Protein AF-A0A438AKY9-F1 (afdb_monomer_lite)

pLDDT: mean 85.7, std 13.16, range [41.16, 97.62]

Structure (mmCIF, N/CA/C/O backbone):
data_AF-A0A438AKY9-F1
#
_entry.id   AF-A0A438AKY9-F1
#
loop_
_atom_site.group_PDB
_atom_site.id
_atom_site.type_symbol
_atom_site.label_atom_id
_atom_site.label_alt_id
_atom_site.label_comp_id
_atom_site.label_asym_id
_atom_site.label_entity_id
_atom_site.label_seq_id
_atom_site.pdbx_PDB_ins_code
_atom_site.Cartn_x
_atom_site.Cartn_y
_atom_site.Cartn_z
_atom_site.occupancy
_atom_site.B_iso_or_equiv
_atom_site.auth_seq_id
_atom_site.auth_comp_id
_atom_site.auth_asym_id
_atom_site.auth_atom_id
_atom_site.pdbx_PDB_model_num
ATOM 1 N N . MET A 1 1 ? -6.929 -17.234 4.369 1.00 75.62 1 MET A N 1
ATOM 2 C CA . MET A 1 1 ? -5.542 -17.375 3.858 1.00 75.62 1 MET A CA 1
ATOM 3 C C . MET A 1 1 ? -5.464 -17.502 2.336 1.00 75.62 1 MET A C 1
ATOM 5 O O . MET A 1 1 ? -4.757 -16.703 1.741 1.00 75.62 1 MET A O 1
ATOM 9 N N . LYS A 1 2 ? -6.222 -18.402 1.685 1.00 88.62 2 LYS A N 1
ATOM 10 C CA . LYS A 1 2 ? -6.228 -18.543 0.208 1.00 88.62 2 LYS A CA 1
ATOM 11 C C . LYS A 1 2 ? -6.461 -17.218 -0.537 1.00 88.62 2 LYS A C 1
ATOM 13 O O . LYS A 1 2 ? -5.699 -16.878 -1.425 1.00 88.62 2 LYS A O 1
ATOM 18 N N . GLN A 1 3 ? -7.440 -16.426 -0.096 1.00 88.38 3 GLN A N 1
ATOM 19 C CA . GLN A 1 3 ? -7.746 -15.121 -0.694 1.00 88.38 3 GLN A CA 1
ATOM 20 C C . GLN A 1 3 ? -6.572 -14.130 -0.639 1.00 88.38 3 GLN A C 1
ATOM 22 O O . GLN A 1 3 ? -6.331 -13.433 -1.615 1.00 88.38 3 GLN A O 1
ATOM 27 N N . ALA A 1 4 ? -5.826 -14.085 0.472 1.00 87.88 4 ALA A N 1
ATOM 28 C CA . ALA A 1 4 ? -4.661 -13.211 0.597 1.00 87.88 4 ALA A CA 1
ATOM 29 C C . ALA A 1 4 ? -3.546 -13.640 -0.366 1.00 87.88 4 ALA A C 1
ATOM 31 O O . ALA A 1 4 ? -2.979 -12.796 -1.043 1.00 87.88 4 ALA A O 1
ATOM 32 N N . LEU A 1 5 ? -3.299 -14.950 -0.498 1.00 92.81 5 LEU A N 1
ATOM 33 C CA . LEU A 1 5 ? -2.327 -15.484 -1.458 1.00 92.81 5 LEU A CA 1
ATOM 34 C C . LEU A 1 5 ? -2.726 -15.183 -2.908 1.00 92.81 5 LEU A C 1
ATOM 36 O O . LEU A 1 5 ? -1.891 -14.727 -3.685 1.00 92.81 5 LEU A O 1
ATOM 40 N N . CYS A 1 6 ? -4.000 -15.381 -3.264 1.00 94.88 6 CYS A N 1
ATOM 41 C CA . CYS A 1 6 ? -4.514 -15.047 -4.594 1.00 94.88 6 CYS A CA 1
ATOM 42 C C . CYS A 1 6 ? -4.389 -13.548 -4.890 1.00 94.88 6 CYS A C 1
ATOM 44 O O . CYS A 1 6 ? -4.000 -13.175 -5.994 1.00 94.88 6 CYS A O 1
ATOM 46 N N . LEU A 1 7 ? -4.685 -12.693 -3.907 1.00 94.00 7 LEU A N 1
ATOM 47 C CA . LEU A 1 7 ? -4.557 -11.249 -4.057 1.00 94.00 7 LEU A CA 1
ATOM 48 C C . LEU A 1 7 ? -3.091 -10.836 -4.234 1.00 94.00 7 LEU A C 1
ATOM 50 O O . LEU A 1 7 ? -2.794 -10.101 -5.172 1.00 94.00 7 LEU A O 1
ATOM 54 N N . THR A 1 8 ? -2.174 -11.371 -3.421 1.00 94.31 8 THR A N 1
ATOM 55 C CA . THR A 1 8 ? -0.731 -11.132 -3.578 1.00 94.31 8 THR A CA 1
ATOM 56 C C . THR A 1 8 ? -0.245 -11.553 -4.958 1.00 94.31 8 THR A C 1
ATOM 58 O O . THR A 1 8 ? 0.459 -10.787 -5.611 1.00 94.31 8 THR A O 1
ATOM 61 N N . ALA A 1 9 ? -0.640 -12.740 -5.427 1.00 95.31 9 ALA A N 1
ATOM 62 C CA . ALA A 1 9 ? -0.276 -13.220 -6.756 1.00 95.31 9 ALA A CA 1
ATOM 63 C C . ALA A 1 9 ? -0.816 -12.293 -7.858 1.00 95.31 9 ALA A C 1
ATOM 65 O O . ALA A 1 9 ? -0.066 -11.910 -8.753 1.00 95.31 9 ALA A O 1
ATOM 66 N N . GLY A 1 10 ? -2.079 -11.867 -7.762 1.00 96.44 10 GLY A N 1
ATOM 67 C CA . GLY A 1 10 ? -2.686 -10.937 -8.717 1.00 96.44 10 GLY A CA 1
ATOM 68 C C . GLY A 1 10 ? -1.979 -9.579 -8.761 1.00 96.44 10 GLY A C 1
ATOM 69 O O . GLY A 1 10 ? -1.657 -9.086 -9.842 1.00 96.44 10 GLY A O 1
ATOM 70 N N . VAL A 1 11 ? -1.668 -8.997 -7.599 1.00 95.50 11 VAL A N 1
ATOM 71 C CA . VAL A 1 11 ? -0.922 -7.731 -7.513 1.00 95.50 11 VAL A CA 1
ATOM 72 C C . VAL A 1 11 ? 0.507 -7.897 -8.044 1.00 95.50 11 VAL A C 1
ATOM 74 O O . VAL A 1 11 ? 0.992 -7.027 -8.766 1.00 95.50 11 VAL A O 1
ATOM 77 N N . ALA A 1 12 ? 1.178 -9.011 -7.744 1.00 95.25 12 ALA A N 1
ATOM 78 C CA . ALA A 1 12 ? 2.518 -9.293 -8.256 1.00 95.25 12 ALA A CA 1
ATOM 79 C C . ALA A 1 12 ? 2.534 -9.413 -9.788 1.00 95.25 12 ALA A C 1
ATOM 81 O O . ALA A 1 12 ? 3.413 -8.840 -10.432 1.00 95.25 12 ALA A O 1
ATOM 82 N N . VAL A 1 13 ? 1.540 -10.087 -10.378 1.00 96.62 13 VAL A N 1
ATOM 83 C CA . VAL A 1 13 ? 1.367 -10.163 -11.838 1.00 96.62 13 VAL A CA 1
ATOM 84 C C . VAL A 1 13 ? 1.125 -8.774 -12.424 1.00 96.62 13 VAL A C 1
ATOM 86 O O . VAL A 1 13 ? 1.788 -8.406 -13.390 1.00 96.62 13 VAL A O 1
ATOM 89 N N . LEU A 1 14 ? 0.248 -7.968 -11.821 1.00 94.75 14 LEU A N 1
ATOM 90 C CA . LEU A 1 14 ? -0.016 -6.603 -12.282 1.00 94.75 14 LEU A CA 1
ATOM 91 C C . LEU A 1 14 ? 1.258 -5.740 -12.277 1.00 94.75 14 LEU A C 1
ATOM 93 O O . LEU A 1 14 ? 1.544 -5.034 -13.248 1.00 94.75 14 LEU A O 1
ATOM 97 N N . LEU A 1 15 ? 2.053 -5.823 -11.208 1.00 92.38 15 LEU A N 1
ATOM 98 C CA . LEU A 1 15 ? 3.326 -5.110 -11.091 1.00 92.38 15 LEU A CA 1
ATOM 99 C C . LEU A 1 15 ? 4.376 -5.629 -12.080 1.00 92.38 15 LEU A C 1
ATOM 101 O O . LEU A 1 15 ? 5.135 -4.833 -12.631 1.00 92.38 15 LEU A O 1
ATOM 105 N N . TRP A 1 16 ? 4.405 -6.937 -12.342 1.00 94.00 16 TRP A N 1
ATOM 106 C CA . TRP A 1 16 ? 5.275 -7.526 -13.358 1.00 94.00 16 TRP A CA 1
ATOM 107 C C . TRP A 1 16 ? 4.911 -7.031 -14.761 1.00 94.00 16 TRP A C 1
ATOM 109 O O . TRP A 1 16 ? 5.788 -6.556 -15.481 1.00 94.00 16 TRP A O 1
ATOM 119 N N . VAL A 1 17 ? 3.623 -7.047 -15.121 1.00 94.69 17 VAL A N 1
ATOM 120 C CA . VAL A 1 17 ? 3.135 -6.526 -16.410 1.00 94.69 17 VAL A CA 1
ATOM 121 C C . VAL A 1 17 ? 3.481 -5.044 -16.547 1.00 94.69 17 VAL A C 1
ATOM 123 O O . VAL A 1 17 ? 4.009 -4.624 -17.573 1.00 94.69 17 VAL A O 1
ATOM 126 N N . SER A 1 18 ? 3.277 -4.263 -15.483 1.00 89.31 18 SER A N 1
ATOM 127 C CA . SER A 1 18 ? 3.643 -2.842 -15.445 1.00 89.31 18 SER A CA 1
ATOM 128 C C . SER A 1 18 ? 5.146 -2.635 -15.652 1.00 89.31 18 SER A C 1
ATOM 130 O O . SER A 1 18 ? 5.547 -1.754 -16.407 1.00 89.31 18 SER A O 1
ATOM 132 N N . ARG A 1 19 ? 5.990 -3.465 -15.025 1.00 88.62 19 ARG A N 1
ATOM 133 C CA . ARG A 1 19 ? 7.453 -3.421 -15.178 1.00 88.62 19 ARG A CA 1
ATOM 134 C C . ARG A 1 19 ? 7.890 -3.699 -16.613 1.00 88.62 19 ARG A C 1
ATOM 136 O O . ARG A 1 19 ? 8.815 -3.041 -17.082 1.00 88.62 19 ARG A O 1
ATOM 143 N N . VAL A 1 20 ? 7.261 -4.663 -17.282 1.00 91.12 20 VAL A N 1
ATOM 144 C CA . VAL A 1 20 ? 7.562 -5.001 -18.681 1.00 91.12 20 VAL A CA 1
ATOM 145 C C . VAL A 1 20 ? 7.058 -3.910 -19.629 1.00 91.12 20 VAL A C 1
ATOM 147 O O . VAL A 1 20 ? 7.788 -3.527 -20.536 1.00 91.12 20 VAL A O 1
ATOM 150 N N . GLY A 1 21 ? 5.854 -3.374 -19.404 1.00 88.44 21 GLY A N 1
ATOM 151 C CA . GLY A 1 21 ? 5.233 -2.391 -20.298 1.00 88.44 21 GLY A CA 1
ATOM 152 C C . GLY A 1 21 ? 5.757 -0.957 -20.157 1.00 88.44 21 GLY A C 1
ATOM 153 O O . GLY A 1 21 ? 5.876 -0.255 -21.154 1.00 88.44 21 GLY A O 1
ATOM 154 N N . LEU A 1 22 ? 6.073 -0.512 -18.937 1.00 85.31 22 LEU A N 1
ATOM 155 C CA . LEU A 1 22 ? 6.487 0.873 -18.645 1.00 85.31 22 LEU A CA 1
ATOM 156 C C . LEU A 1 22 ? 7.990 1.007 -18.363 1.00 85.31 22 LEU A C 1
ATOM 158 O O . LEU A 1 22 ? 8.517 2.113 -18.253 1.00 85.31 22 LEU A O 1
ATOM 162 N N . GLY A 1 23 ? 8.682 -0.117 -18.186 1.00 85.94 23 GLY A N 1
ATOM 163 C CA . GLY A 1 23 ? 10.028 -0.156 -17.638 1.00 85.94 23 GLY A CA 1
ATOM 164 C C . GLY A 1 23 ? 10.047 -0.091 -16.101 1.00 85.94 23 GLY A C 1
ATOM 165 O O . GLY A 1 23 ? 9.108 0.382 -15.451 1.00 85.94 23 GLY A O 1
ATOM 166 N N . PRO A 1 24 ? 11.136 -0.565 -15.472 1.00 84.75 24 PRO A N 1
ATOM 167 C CA . PRO A 1 24 ? 11.197 -0.759 -14.026 1.00 84.75 24 PRO A CA 1
ATOM 168 C C . PRO A 1 24 ? 11.120 0.546 -13.220 1.00 84.75 24 PRO A C 1
ATOM 170 O O . PRO A 1 24 ? 10.478 0.575 -12.173 1.00 84.75 24 PRO A O 1
ATOM 173 N N . GLY A 1 25 ? 11.720 1.635 -13.707 1.00 84.31 25 GLY A N 1
ATOM 174 C CA . GLY A 1 25 ? 11.673 2.932 -13.024 1.00 84.31 25 GLY A CA 1
ATOM 175 C C . GLY A 1 25 ? 10.261 3.517 -12.966 1.00 84.31 25 GLY A C 1
ATOM 176 O O . GLY A 1 25 ? 9.786 3.892 -11.894 1.00 84.31 25 GLY A O 1
ATOM 177 N N . ALA A 1 26 ? 9.567 3.552 -14.107 1.00 83.75 26 ALA A N 1
ATOM 178 C CA . ALA A 1 26 ? 8.208 4.081 -14.190 1.00 83.75 26 ALA A CA 1
ATOM 179 C C . ALA A 1 26 ? 7.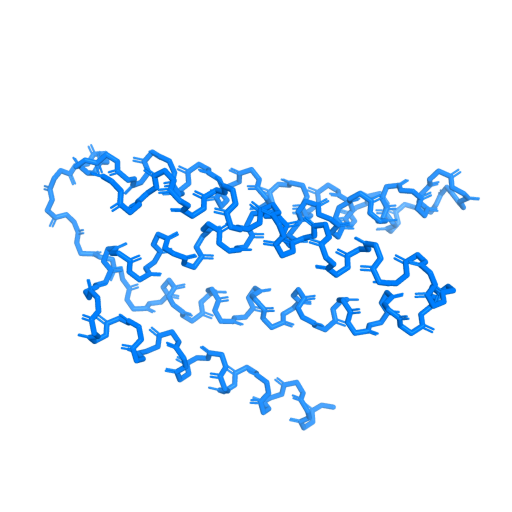207 3.203 -13.425 1.00 83.75 26 ALA A C 1
ATOM 181 O O . ALA A 1 26 ? 6.383 3.724 -12.675 1.00 83.75 26 ALA A O 1
ATOM 182 N N . ALA A 1 27 ? 7.322 1.876 -13.537 1.00 87.94 27 ALA A N 1
ATOM 183 C CA . ALA A 1 27 ? 6.453 0.947 -12.821 1.00 87.94 27 ALA A CA 1
ATOM 184 C C . ALA A 1 27 ? 6.611 1.045 -11.294 1.00 87.94 27 ALA A C 1
ATOM 186 O O . ALA A 1 27 ? 5.612 1.091 -10.575 1.00 87.94 27 ALA A O 1
ATOM 187 N N . ALA A 1 28 ? 7.847 1.125 -10.786 1.00 88.38 28 ALA A N 1
ATOM 188 C CA . ALA A 1 28 ? 8.086 1.304 -9.354 1.00 88.38 28 ALA A CA 1
ATOM 189 C C . ALA A 1 28 ? 7.533 2.647 -8.861 1.00 88.38 28 ALA A C 1
ATOM 191 O O . ALA A 1 28 ? 6.851 2.693 -7.839 1.00 88.38 28 ALA A O 1
ATOM 192 N N . ARG A 1 29 ? 7.748 3.725 -9.626 1.00 86.44 29 ARG A N 1
ATOM 193 C CA . ARG A 1 29 ? 7.204 5.054 -9.319 1.00 86.44 29 ARG A CA 1
ATOM 194 C C . ARG A 1 29 ? 5.680 5.040 -9.240 1.00 86.44 29 ARG A C 1
ATOM 196 O O . ARG A 1 29 ? 5.131 5.530 -8.262 1.00 86.44 29 ARG A O 1
ATOM 203 N N . ALA A 1 30 ? 5.006 4.435 -10.217 1.00 86.50 30 ALA A N 1
ATOM 204 C CA . ALA A 1 30 ? 3.554 4.285 -10.200 1.00 86.50 30 ALA A CA 1
ATOM 205 C C . ALA A 1 30 ? 3.078 3.497 -8.967 1.00 86.50 30 ALA A C 1
ATOM 207 O O . ALA A 1 30 ? 2.122 3.906 -8.308 1.00 86.50 30 ALA A O 1
ATOM 208 N N . GLY A 1 31 ? 3.784 2.417 -8.613 1.00 90.94 31 GLY A N 1
ATOM 209 C CA . GLY A 1 31 ? 3.509 1.631 -7.410 1.00 90.94 31 GLY A CA 1
ATOM 210 C C . GLY A 1 31 ? 3.627 2.450 -6.121 1.00 90.94 31 GLY A C 1
ATOM 211 O O . GLY A 1 31 ? 2.695 2.456 -5.318 1.00 90.94 31 GLY A O 1
ATOM 212 N N . TYR A 1 32 ? 4.726 3.189 -5.941 1.00 91.38 32 TYR A N 1
ATOM 213 C CA . TYR A 1 32 ? 4.910 4.079 -4.789 1.00 91.38 32 TYR A CA 1
ATOM 214 C C . TYR A 1 32 ? 3.838 5.169 -4.728 1.00 91.38 32 TYR A C 1
ATOM 216 O O . TYR A 1 32 ? 3.250 5.397 -3.672 1.00 91.38 32 TYR A O 1
ATOM 224 N N . THR A 1 33 ? 3.529 5.788 -5.866 1.00 89.62 33 THR A N 1
ATOM 225 C CA . THR A 1 33 ? 2.499 6.822 -5.962 1.00 89.62 33 THR A CA 1
ATOM 226 C C . THR A 1 33 ? 1.119 6.308 -5.572 1.00 89.62 33 THR A C 1
ATOM 228 O O . THR A 1 33 ? 0.408 6.988 -4.837 1.00 89.62 33 THR A O 1
ATOM 231 N N . ALA A 1 34 ? 0.738 5.116 -6.037 1.00 91.06 34 ALA A N 1
ATOM 232 C CA . ALA A 1 34 ? -0.526 4.491 -5.656 1.00 91.06 34 ALA A CA 1
ATOM 233 C C . ALA A 1 34 ? -0.555 4.126 -4.166 1.00 91.06 34 ALA A C 1
ATOM 235 O O . ALA A 1 34 ? -1.584 4.255 -3.504 1.00 91.06 34 ALA A O 1
ATOM 236 N N . MET A 1 35 ? 0.586 3.708 -3.619 1.00 93.75 35 MET A N 1
ATOM 237 C CA . MET A 1 35 ? 0.701 3.306 -2.224 1.00 93.75 35 MET A CA 1
ATOM 238 C C . MET A 1 35 ? 0.545 4.478 -1.245 1.00 93.75 35 MET A C 1
ATOM 240 O O . MET A 1 35 ? -0.060 4.307 -0.187 1.00 93.75 35 MET A O 1
ATOM 244 N N . THR A 1 36 ? 1.057 5.666 -1.583 1.00 93.50 36 THR A N 1
ATOM 245 C CA . THR A 1 36 ? 1.024 6.852 -0.710 1.00 93.50 36 THR A CA 1
ATOM 246 C C . THR A 1 36 ? -0.371 7.180 -0.152 1.00 93.50 36 THR A C 1
ATOM 248 O O . THR A 1 36 ? -0.519 7.199 1.072 1.00 93.50 36 THR A O 1
ATOM 251 N N . PRO A 1 37 ? -1.408 7.430 -0.973 1.00 93.62 37 PRO A N 1
ATOM 252 C CA . PRO A 1 37 ? -2.739 7.764 -0.469 1.00 93.62 37 PRO A CA 1
ATOM 253 C C . PRO A 1 37 ? -3.427 6.583 0.222 1.00 93.62 37 PRO A C 1
ATOM 255 O O . PRO A 1 37 ? -4.172 6.801 1.176 1.00 93.62 37 PRO A O 1
ATOM 258 N N . LEU A 1 38 ? -3.163 5.340 -0.202 1.00 94.75 38 LEU A N 1
ATOM 259 C CA . LEU A 1 38 ? -3.687 4.147 0.472 1.00 94.75 38 LEU A CA 1
ATOM 260 C C . LEU A 1 38 ? -3.152 4.058 1.905 1.00 94.75 38 LEU A C 1
ATOM 262 O O . LEU A 1 38 ? -3.928 3.939 2.853 1.00 94.75 38 LEU A O 1
ATOM 266 N N . ALA A 1 39 ? -1.835 4.173 2.068 1.00 96.75 39 ALA A N 1
ATOM 267 C CA . ALA A 1 39 ? -1.180 4.154 3.367 1.00 96.75 39 ALA A CA 1
ATOM 268 C C . ALA A 1 39 ? -1.625 5.338 4.244 1.00 96.75 39 ALA A C 1
ATOM 270 O O . ALA A 1 39 ? -1.946 5.141 5.414 1.00 96.75 39 ALA A O 1
ATOM 271 N N . ALA A 1 40 ? -1.731 6.545 3.678 1.00 95.81 40 ALA A N 1
ATOM 272 C CA . ALA A 1 40 ? -2.190 7.728 4.407 1.00 95.81 40 ALA A CA 1
ATOM 273 C C . ALA A 1 40 ? -3.632 7.577 4.923 1.00 95.81 40 ALA A C 1
ATOM 275 O O . ALA A 1 40 ? -3.923 7.925 6.067 1.00 95.81 40 ALA A O 1
ATOM 276 N N . ALA A 1 41 ? -4.532 7.014 4.117 1.00 94.50 41 ALA A N 1
ATOM 277 C CA . ALA A 1 41 ? -5.914 6.784 4.523 1.00 94.50 41 ALA A CA 1
ATOM 278 C C . ALA A 1 41 ? -6.044 5.702 5.605 1.00 94.50 41 ALA A C 1
ATOM 280 O O . ALA A 1 41 ? -6.841 5.849 6.536 1.00 94.50 41 ALA A O 1
ATOM 281 N N . ILE A 1 42 ? -5.236 4.639 5.530 1.00 95.56 42 ILE A N 1
ATOM 282 C CA . ILE A 1 42 ? -5.176 3.624 6.589 1.00 95.56 42 ILE A CA 1
ATOM 283 C C . ILE A 1 42 ? -4.638 4.249 7.883 1.00 95.56 42 ILE A C 1
ATOM 285 O O . ILE A 1 42 ? -5.243 4.068 8.940 1.00 95.56 42 ILE A O 1
ATOM 289 N N . ALA A 1 43 ? -3.568 5.045 7.798 1.00 97.19 43 ALA A N 1
ATOM 290 C CA . ALA A 1 43 ? -3.011 5.766 8.939 1.00 97.19 43 ALA A CA 1
ATOM 291 C C . ALA A 1 43 ? -4.053 6.677 9.603 1.00 97.19 43 ALA A C 1
ATOM 293 O O . ALA A 1 43 ? -4.239 6.614 10.816 1.00 97.19 43 ALA A O 1
ATOM 294 N N . ALA A 1 44 ? -4.786 7.463 8.808 1.00 94.81 44 ALA A N 1
ATOM 295 C CA . ALA A 1 44 ? -5.853 8.332 9.297 1.00 94.81 44 ALA A CA 1
ATOM 296 C C . ALA A 1 44 ? -6.986 7.540 9.968 1.00 94.81 44 ALA A C 1
ATOM 298 O O . ALA A 1 44 ? -7.486 7.946 11.016 1.00 94.81 44 ALA A O 1
ATOM 299 N N . THR A 1 45 ? -7.356 6.385 9.407 1.00 93.31 45 THR A N 1
ATOM 300 C CA . THR A 1 45 ? -8.392 5.518 9.985 1.00 93.31 45 THR A CA 1
ATOM 301 C C . THR A 1 45 ? -7.963 4.975 11.348 1.00 93.31 45 THR A C 1
ATOM 303 O O . THR A 1 45 ? -8.732 5.034 12.305 1.00 93.31 45 THR A O 1
ATOM 306 N N . PHE A 1 46 ? -6.726 4.490 11.475 1.00 95.31 46 PHE A N 1
ATOM 307 C CA . PHE A 1 46 ? -6.208 4.017 12.760 1.00 95.31 46 PHE A CA 1
ATOM 308 C C . PHE A 1 46 ? -5.990 5.145 13.768 1.00 95.31 46 PHE A C 1
ATOM 310 O O . PHE A 1 46 ? -6.237 4.944 14.954 1.00 95.31 46 PHE A O 1
ATOM 317 N N . LEU A 1 47 ? -5.593 6.335 13.315 1.00 95.12 47 LEU A N 1
ATOM 318 C CA . LEU A 1 47 ? -5.468 7.503 14.183 1.00 95.12 47 LEU A CA 1
ATOM 319 C C . LEU A 1 47 ? -6.832 7.935 14.732 1.00 95.12 47 LEU A C 1
ATOM 321 O O . LEU A 1 47 ? -6.952 8.238 15.918 1.00 95.12 47 LEU A O 1
ATOM 325 N N . TRP A 1 48 ? -7.875 7.897 13.898 1.00 93.38 48 TRP A N 1
ATOM 326 C CA . TRP A 1 48 ? -9.249 8.093 14.349 1.00 93.38 48 TRP A CA 1
ATOM 327 C C . TRP A 1 48 ? -9.661 7.024 15.370 1.00 93.38 48 TRP A C 1
ATOM 329 O O . TRP A 1 48 ? -10.123 7.371 16.451 1.00 93.38 48 TRP A O 1
ATOM 339 N N . LEU A 1 49 ? -9.413 5.738 15.100 1.00 91.56 49 LEU A N 1
ATOM 340 C CA . LEU A 1 49 ? -9.702 4.661 16.059 1.00 91.56 49 LEU A CA 1
ATOM 341 C C . LEU A 1 49 ? -8.951 4.826 17.385 1.00 91.56 49 LEU A C 1
ATOM 343 O O . LEU A 1 49 ? -9.505 4.535 18.446 1.00 91.56 49 LEU A O 1
ATOM 347 N N . TRP A 1 50 ? -7.703 5.295 17.343 1.00 95.12 50 TRP A N 1
ATOM 348 C CA . TRP A 1 50 ? -6.956 5.640 18.546 1.00 95.12 50 TRP A CA 1
ATOM 349 C C . TRP A 1 50 ? -7.613 6.801 19.291 1.00 95.12 50 TRP A C 1
ATOM 351 O O . TRP A 1 50 ? -7.772 6.706 20.501 1.00 95.12 50 TRP A O 1
ATOM 361 N N . ARG A 1 51 ? -8.072 7.849 18.602 1.00 95.88 51 ARG A N 1
ATOM 362 C CA . ARG A 1 51 ? -8.819 8.938 19.246 1.00 95.88 51 ARG A CA 1
ATOM 363 C C . ARG A 1 51 ? -10.082 8.430 19.953 1.00 95.88 51 ARG A C 1
ATOM 365 O O . ARG A 1 51 ? -10.374 8.884 21.050 1.00 95.88 51 ARG A O 1
ATOM 372 N N . GLU A 1 52 ? -10.810 7.493 19.345 1.00 94.06 52 GLU A N 1
ATOM 373 C CA . GLU A 1 52 ? -12.060 6.959 19.910 1.00 94.06 52 GLU A CA 1
ATOM 374 C C . GLU A 1 52 ? -11.841 5.954 21.055 1.00 94.06 52 GLU A C 1
ATOM 376 O O . GLU A 1 52 ? -12.686 5.838 21.940 1.00 94.06 52 GLU A O 1
ATOM 381 N N . ARG A 1 53 ? -10.750 5.172 21.032 1.00 92.06 53 ARG A N 1
ATOM 382 C CA . ARG A 1 53 ? -10.557 4.032 21.959 1.00 92.06 53 ARG A CA 1
ATOM 383 C C . ARG A 1 53 ? -9.236 4.019 22.729 1.00 92.06 53 ARG A C 1
ATOM 385 O O . ARG A 1 53 ? -9.016 3.110 23.520 1.00 92.06 53 ARG A O 1
ATOM 392 N N . ALA A 1 54 ? -8.342 4.968 22.473 1.00 91.00 54 ALA A N 1
ATOM 393 C CA . ALA A 1 54 ? -7.022 5.133 23.089 1.00 91.00 54 ALA A CA 1
ATOM 394 C C . ALA A 1 54 ? -6.133 3.869 23.114 1.00 91.00 54 ALA A C 1
ATOM 396 O O . ALA A 1 54 ? -5.278 3.718 23.983 1.00 91.00 54 ALA A O 1
ATOM 397 N N . THR A 1 55 ? -6.296 2.942 22.158 1.00 94.38 55 THR A N 1
ATOM 398 C CA . THR A 1 55 ? -5.524 1.683 22.173 1.00 94.38 55 THR A CA 1
ATOM 399 C C . THR A 1 55 ? -4.099 1.879 21.630 1.00 94.38 55 THR A C 1
ATOM 401 O O . THR A 1 55 ? -3.939 2.422 20.532 1.00 94.38 55 THR A O 1
ATOM 404 N N . PRO A 1 56 ? -3.047 1.390 22.316 1.00 93.75 56 PRO A N 1
ATOM 405 C CA . PRO A 1 56 ? -1.665 1.536 21.845 1.00 93.75 56 PRO A CA 1
ATOM 406 C C . PRO A 1 56 ? -1.430 0.839 20.497 1.00 93.75 56 PRO A C 1
ATOM 408 O O . PRO A 1 56 ? -0.649 1.318 19.678 1.00 93.75 56 PRO A O 1
ATOM 411 N N . LEU A 1 57 ? -2.165 -0.246 20.223 1.00 94.81 57 LEU A N 1
ATOM 412 C CA . LEU A 1 57 ? -2.131 -0.942 18.938 1.00 94.81 57 LEU A CA 1
ATOM 413 C C . LEU A 1 57 ? -2.573 -0.035 17.779 1.00 94.81 57 LEU A C 1
ATOM 415 O O . LEU A 1 57 ? -1.900 0.011 1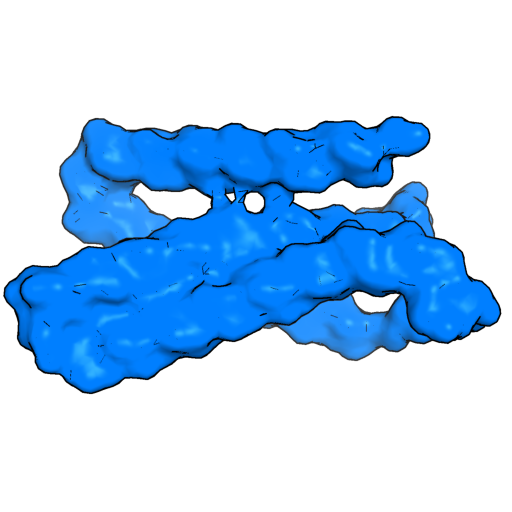6.752 1.00 94.81 57 LEU A O 1
ATOM 419 N N . ALA A 1 58 ? -3.678 0.704 17.937 1.00 93.50 58 ALA A N 1
ATOM 420 C CA . ALA A 1 58 ? -4.158 1.612 16.897 1.00 93.50 58 ALA A CA 1
ATOM 421 C C . ALA A 1 58 ? -3.153 2.742 16.631 1.00 93.50 58 ALA A C 1
ATOM 423 O O . ALA A 1 58 ? -2.904 3.074 15.474 1.00 93.50 58 ALA A O 1
ATOM 424 N N . LEU A 1 59 ? -2.517 3.275 17.679 1.00 96.00 59 LEU A N 1
ATOM 425 C CA . LEU A 1 59 ? -1.484 4.300 17.526 1.00 96.00 59 LEU A CA 1
ATOM 426 C C . LEU A 1 59 ? -0.245 3.765 16.792 1.00 96.00 59 LEU A C 1
ATOM 428 O O . LEU A 1 59 ? 0.255 4.417 15.876 1.00 96.00 59 LEU A O 1
ATOM 432 N N . GLY A 1 60 ? 0.213 2.557 17.142 1.00 97.06 60 GLY A N 1
ATOM 433 C CA . GLY A 1 60 ? 1.316 1.888 16.449 1.00 97.06 60 GLY A CA 1
ATOM 434 C C . GLY A 1 60 ? 1.023 1.696 14.960 1.00 97.06 60 GLY A C 1
ATOM 435 O O . GLY A 1 60 ? 1.827 2.088 14.115 1.00 97.06 60 GLY A O 1
ATOM 436 N N . MET A 1 61 ? -0.171 1.194 14.631 1.00 96.88 61 MET A N 1
ATOM 437 C CA . MET A 1 61 ? -0.614 1.039 13.242 1.00 96.88 61 MET A CA 1
ATOM 438 C C . MET A 1 61 ? -0.681 2.382 12.507 1.00 96.88 61 MET A C 1
ATOM 440 O O . MET A 1 61 ? -0.211 2.476 11.372 1.00 96.88 61 MET A O 1
ATOM 444 N N . ALA A 1 62 ? -1.213 3.429 13.144 1.00 96.94 62 ALA A N 1
ATOM 445 C CA . ALA A 1 62 ? -1.281 4.762 12.553 1.00 96.94 62 ALA A CA 1
ATOM 446 C C . ALA A 1 62 ? 0.112 5.275 12.154 1.00 96.94 62 ALA A C 1
ATOM 448 O O . ALA A 1 62 ? 0.307 5.680 11.007 1.00 96.94 62 ALA A O 1
ATOM 449 N N . PHE A 1 63 ? 1.099 5.191 13.052 1.00 97.62 63 PHE A N 1
ATOM 450 C CA . PHE A 1 63 ? 2.462 5.633 12.753 1.00 97.62 63 PHE A CA 1
ATOM 451 C C . PHE A 1 63 ? 3.172 4.753 11.721 1.00 97.62 63 PHE A C 1
ATOM 453 O O . PHE A 1 63 ? 3.849 5.292 10.844 1.00 97.62 63 PHE A O 1
ATOM 460 N N . SER A 1 64 ? 2.997 3.427 11.758 1.00 97.31 64 SER A N 1
ATOM 461 C CA . SER A 1 64 ? 3.582 2.536 10.744 1.00 97.31 64 SER A CA 1
ATOM 462 C C . SER A 1 64 ? 3.072 2.861 9.336 1.00 97.31 64 SER A C 1
ATOM 464 O O . SER A 1 64 ? 3.862 2.969 8.396 1.00 97.31 64 SER A O 1
ATOM 466 N N . TRP A 1 65 ? 1.763 3.078 9.185 1.00 97.62 65 TRP A N 1
ATOM 467 C CA . TRP A 1 65 ? 1.166 3.432 7.897 1.00 97.62 65 TRP A CA 1
ATOM 468 C C . TRP A 1 65 ? 1.488 4.871 7.471 1.00 97.62 65 TRP A C 1
ATOM 470 O O . TRP A 1 65 ? 1.708 5.112 6.284 1.00 97.62 65 TRP A O 1
ATOM 480 N N . ALA A 1 66 ? 1.606 5.812 8.412 1.00 97.44 66 ALA A N 1
ATOM 481 C CA . ALA A 1 66 ? 2.063 7.172 8.119 1.00 97.44 66 ALA A CA 1
ATOM 482 C C . ALA A 1 66 ? 3.520 7.184 7.623 1.00 97.44 66 ALA A C 1
ATOM 484 O O . ALA A 1 66 ? 3.827 7.827 6.618 1.00 97.44 66 ALA A O 1
ATOM 485 N N . GLY A 1 67 ? 4.401 6.413 8.268 1.00 97.06 67 GLY A N 1
ATOM 486 C CA . GLY A 1 67 ? 5.782 6.219 7.825 1.00 97.06 67 GLY A CA 1
ATOM 487 C C . GLY A 1 67 ? 5.856 5.591 6.432 1.00 97.06 67 GLY A C 1
ATOM 488 O O . GLY A 1 67 ? 6.591 6.080 5.575 1.00 97.06 67 GLY A O 1
ATOM 489 N N . ALA A 1 68 ? 5.035 4.570 6.162 1.00 96.06 68 ALA A N 1
ATOM 490 C CA . ALA A 1 68 ? 4.927 3.973 4.831 1.00 96.06 68 ALA A CA 1
ATOM 491 C C . ALA A 1 68 ? 4.458 4.986 3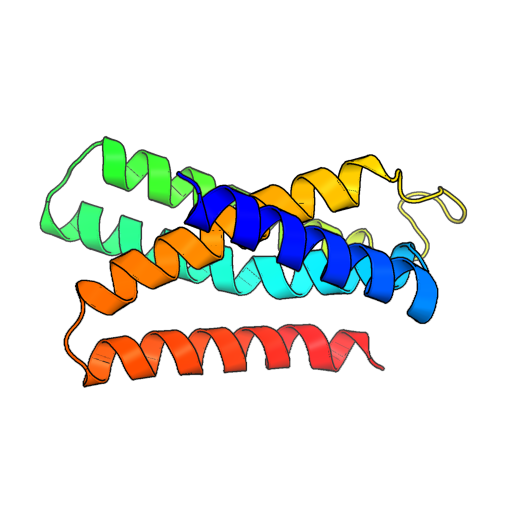.772 1.00 96.06 68 ALA A C 1
ATOM 493 O O . ALA A 1 68 ? 5.024 5.026 2.679 1.00 96.06 68 ALA A O 1
ATOM 494 N N . ALA A 1 69 ? 3.472 5.832 4.094 1.00 95.44 69 ALA A N 1
ATOM 495 C CA . ALA A 1 69 ? 2.990 6.880 3.197 1.00 95.44 69 ALA A CA 1
ATOM 496 C C . ALA A 1 69 ? 4.092 7.899 2.868 1.00 95.44 69 ALA A C 1
ATOM 498 O O . ALA A 1 69 ? 4.297 8.214 1.693 1.00 95.44 69 ALA A O 1
ATOM 499 N N . GLY A 1 70 ? 4.827 8.361 3.886 1.00 93.19 70 GLY A N 1
ATOM 500 C CA . GLY A 1 70 ? 5.947 9.291 3.732 1.00 93.19 70 GLY A CA 1
ATOM 501 C C . GLY A 1 70 ? 7.094 8.702 2.910 1.00 93.19 70 GLY A C 1
ATOM 502 O O . GLY A 1 70 ? 7.565 9.341 1.971 1.00 93.19 70 GLY A O 1
ATOM 503 N N . LEU A 1 71 ? 7.491 7.456 3.192 1.00 92.12 71 LEU A N 1
ATOM 504 C CA . LEU A 1 71 ? 8.543 6.763 2.446 1.00 92.12 71 LEU A CA 1
ATOM 505 C C . LEU A 1 71 ? 8.143 6.523 0.982 1.00 92.12 71 LEU A C 1
ATOM 507 O O . LEU A 1 71 ? 8.941 6.770 0.080 1.00 92.12 71 LEU A O 1
ATOM 511 N N . CYS A 1 72 ? 6.906 6.088 0.727 1.00 91.69 72 CYS A N 1
ATOM 512 C CA . CYS A 1 72 ? 6.405 5.921 -0.639 1.00 91.69 72 CYS A CA 1
ATOM 513 C C . CYS A 1 72 ? 6.334 7.264 -1.373 1.00 91.69 72 CYS A C 1
ATOM 515 O O . CYS A 1 72 ? 6.742 7.344 -2.527 1.00 91.69 72 CYS A O 1
ATOM 517 N N . LEU A 1 73 ? 5.896 8.336 -0.703 1.00 90.19 73 LEU A N 1
ATOM 518 C CA . LEU A 1 73 ? 5.862 9.671 -1.303 1.00 90.19 73 LEU A CA 1
ATOM 519 C C . LEU A 1 73 ? 7.273 10.161 -1.649 1.00 90.19 73 LEU A C 1
ATOM 521 O O . LEU A 1 73 ? 7.487 10.699 -2.735 1.00 90.19 73 LEU A O 1
ATOM 525 N N . TRP A 1 74 ? 8.239 9.937 -0.757 1.00 87.62 74 TRP A N 1
ATOM 526 C CA . TRP A 1 74 ? 9.643 10.244 -1.004 1.00 87.62 74 TRP A CA 1
ATOM 527 C C . TRP A 1 74 ? 10.168 9.506 -2.238 1.00 87.62 74 TRP A C 1
ATOM 529 O O . TRP A 1 74 ? 10.697 10.141 -3.147 1.00 87.62 74 TRP A O 1
ATOM 539 N N . TRP A 1 75 ? 9.968 8.190 -2.339 1.00 85.75 75 TRP A N 1
ATOM 540 C CA . TRP A 1 75 ? 10.399 7.425 -3.515 1.00 85.75 75 TRP A CA 1
ATOM 541 C C . TRP A 1 75 ? 9.654 7.821 -4.796 1.00 85.75 75 TRP A C 1
ATOM 543 O O . TRP A 1 75 ? 10.265 7.866 -5.863 1.00 85.75 75 TRP A O 1
ATOM 553 N N . ALA A 1 76 ? 8.374 8.180 -4.696 1.00 83.81 76 ALA A N 1
ATOM 554 C CA . ALA A 1 76 ? 7.581 8.669 -5.820 1.00 83.81 76 ALA A CA 1
ATOM 555 C C . ALA A 1 76 ? 8.047 10.042 -6.345 1.00 83.81 76 ALA A C 1
ATOM 557 O O . ALA A 1 76 ? 7.879 10.316 -7.532 1.00 83.81 76 ALA A O 1
ATOM 558 N N . ARG A 1 77 ? 8.610 10.908 -5.485 1.00 79.75 77 ARG A N 1
ATOM 559 C CA . ARG A 1 77 ? 9.016 12.290 -5.826 1.00 79.75 77 ARG A CA 1
ATOM 560 C C . ARG A 1 77 ? 10.519 12.475 -6.030 1.00 79.75 77 ARG A C 1
ATOM 562 O O . ARG A 1 77 ? 10.919 13.165 -6.959 1.00 79.75 77 ARG A O 1
ATOM 569 N N . VAL A 1 78 ? 11.340 11.864 -5.184 1.00 71.44 78 VAL A N 1
ATOM 570 C CA . VAL A 1 78 ? 12.803 12.038 -5.153 1.00 71.44 78 VAL A CA 1
ATOM 571 C C . VAL A 1 78 ? 13.520 10.873 -5.822 1.00 71.44 78 VAL A C 1
ATOM 573 O O . VAL A 1 78 ? 14.448 11.094 -6.591 1.00 71.44 78 VAL A O 1
ATOM 576 N N . GLY A 1 79 ? 13.010 9.644 -5.674 1.00 61.03 79 GLY A N 1
ATOM 577 C CA . GLY A 1 79 ? 13.411 8.520 -6.541 1.00 61.03 79 GLY A CA 1
ATOM 578 C C . GLY A 1 79 ? 13.038 8.735 -8.017 1.00 61.03 79 GLY A C 1
ATOM 579 O O . GLY A 1 79 ? 13.371 7.925 -8.879 1.00 61.03 79 GLY A O 1
ATOM 580 N N . ALA A 1 80 ? 12.329 9.835 -8.283 1.00 50.00 80 ALA A N 1
ATOM 581 C CA . ALA A 1 80 ? 11.811 10.260 -9.559 1.00 50.00 80 ALA A CA 1
ATOM 582 C C . ALA A 1 80 ? 12.661 11.303 -10.301 1.00 50.00 80 ALA A C 1
ATOM 584 O O . ALA A 1 80 ? 12.512 11.440 -11.522 1.00 50.00 80 ALA A O 1
ATOM 585 N N . ALA A 1 81 ? 13.556 11.988 -9.586 1.00 45.97 81 ALA A N 1
ATOM 586 C CA . ALA A 1 81 ? 14.689 12.664 -10.200 1.00 45.97 81 ALA A CA 1
ATOM 587 C C . ALA A 1 81 ? 15.525 11.620 -10.969 1.00 45.97 81 ALA A C 1
ATOM 589 O O . ALA A 1 81 ? 15.372 10.424 -10.700 1.00 45.97 81 ALA A O 1
ATOM 590 N N . PRO A 1 82 ? 16.368 12.002 -11.943 1.00 44.16 82 PRO A N 1
ATOM 591 C CA . PRO A 1 82 ? 17.362 11.100 -12.528 1.00 44.16 82 PRO A CA 1
ATOM 592 C C . PRO A 1 82 ? 18.323 10.583 -11.428 1.00 44.16 82 PRO A C 1
ATOM 594 O O . PRO A 1 82 ? 19.424 11.083 -11.251 1.00 44.16 82 PRO A O 1
ATOM 597 N N . GLY A 1 83 ? 17.842 9.593 -10.665 1.00 41.62 83 GLY A N 1
ATOM 598 C CA . GLY A 1 83 ? 18.361 9.026 -9.419 1.00 41.62 83 GLY A CA 1
ATOM 599 C C . GLY A 1 83 ? 18.591 10.006 -8.251 1.00 41.62 83 GLY A C 1
ATOM 600 O O . GLY A 1 83 ? 18.551 11.220 -8.420 1.00 41.62 83 GLY A O 1
ATOM 601 N N . PRO A 1 84 ? 18.947 9.487 -7.057 1.00 46.16 84 PRO A N 1
ATOM 602 C CA . PRO A 1 84 ? 20.083 10.038 -6.322 1.00 46.16 84 PRO A CA 1
ATOM 603 C C . PRO A 1 84 ? 21.406 9.775 -7.076 1.00 46.16 84 PRO A C 1
ATOM 605 O O . PRO A 1 84 ? 22.388 10.464 -6.832 1.00 46.16 84 PRO A O 1
ATOM 608 N N . LEU A 1 85 ? 21.415 8.823 -8.026 1.00 49.72 85 LEU A N 1
ATOM 609 C CA . LEU A 1 85 ? 22.454 8.595 -9.035 1.00 49.72 85 LEU A CA 1
ATOM 610 C C . LEU A 1 85 ? 21.804 8.136 -10.365 1.00 49.72 85 LEU A C 1
ATOM 612 O O . LEU A 1 85 ? 21.125 7.102 -10.367 1.00 49.72 85 LEU A O 1
ATOM 616 N N . PRO A 1 86 ? 21.977 8.856 -11.488 1.00 41.16 86 PRO A N 1
ATOM 617 C CA . PRO A 1 86 ? 21.509 8.412 -12.802 1.00 41.16 86 PRO A CA 1
ATOM 618 C C . PRO A 1 86 ? 22.055 7.008 -13.131 1.00 41.16 86 PRO A C 1
ATOM 620 O O . PRO A 1 86 ? 23.257 6.783 -13.031 1.00 41.16 86 PRO A O 1
ATOM 623 N N . GLY A 1 87 ? 21.191 6.059 -13.522 1.00 48.81 87 GLY A N 1
ATOM 624 C CA . GLY A 1 87 ? 21.609 4.739 -14.030 1.00 48.81 87 GLY A CA 1
ATOM 625 C C . GLY A 1 87 ? 21.528 3.536 -13.074 1.00 48.81 87 GLY A C 1
ATOM 626 O O . GLY A 1 87 ? 21.889 2.436 -13.486 1.00 48.81 87 GLY A O 1
ATOM 627 N N . GLN A 1 88 ? 21.030 3.668 -11.836 1.00 59.28 88 GLN A N 1
ATOM 628 C CA . GLN A 1 88 ? 20.813 2.487 -10.980 1.00 59.28 88 GLN A CA 1
ATOM 629 C C . GLN A 1 88 ? 19.554 1.697 -11.373 1.00 59.28 88 GLN A C 1
ATOM 631 O O . GLN A 1 88 ? 18.449 2.236 -11.454 1.00 59.28 88 GLN A O 1
ATOM 636 N N . ALA A 1 89 ? 19.720 0.391 -11.587 1.00 70.31 89 ALA A N 1
ATOM 637 C CA . ALA A 1 89 ? 18.623 -0.525 -11.870 1.00 70.31 89 ALA A CA 1
ATOM 638 C C . ALA A 1 89 ? 17.721 -0.699 -10.637 1.00 70.31 89 ALA A C 1
ATOM 640 O O . ALA A 1 89 ? 18.208 -1.002 -9.551 1.00 70.31 89 ALA A O 1
ATOM 641 N N . VAL A 1 90 ? 16.399 -0.571 -10.803 1.00 80.06 90 VAL A N 1
ATOM 642 C CA . VAL A 1 90 ? 15.441 -0.910 -9.737 1.00 80.06 90 VAL A CA 1
ATOM 643 C C . VAL A 1 90 ? 15.477 -2.428 -9.510 1.00 80.06 90 VAL A C 1
ATOM 645 O O . VAL A 1 90 ? 15.130 -3.180 -10.432 1.00 80.06 90 VAL A O 1
ATOM 648 N N . PRO A 1 91 ? 15.863 -2.911 -8.314 1.00 84.00 91 PRO A N 1
ATOM 649 C CA . PRO A 1 91 ? 15.958 -4.342 -8.054 1.00 84.00 91 PRO A CA 1
ATOM 650 C C . PRO A 1 91 ? 14.583 -5.026 -8.155 1.00 84.00 91 PRO A C 1
ATOM 652 O O . PRO A 1 91 ? 13.595 -4.473 -7.665 1.00 84.00 91 PRO A O 1
ATOM 655 N N . PRO A 1 92 ? 14.484 -6.258 -8.693 1.00 84.62 92 PRO A N 1
ATOM 656 C CA . PRO A 1 92 ? 13.219 -6.998 -8.757 1.00 84.62 92 PRO A CA 1
ATOM 657 C C . PRO A 1 92 ? 12.526 -7.166 -7.395 1.00 84.62 92 PRO A C 1
ATOM 659 O O . PRO A 1 92 ? 11.298 -7.166 -7.326 1.00 84.62 92 PRO A O 1
ATOM 662 N N . ALA A 1 93 ? 13.304 -7.252 -6.310 1.00 88.44 93 ALA A N 1
ATOM 663 C CA . ALA A 1 93 ? 12.800 -7.373 -4.942 1.00 88.44 93 ALA A CA 1
ATOM 664 C C . ALA A 1 93 ? 11.878 -6.210 -4.530 1.00 88.44 93 ALA A C 1
ATOM 666 O O . ALA A 1 93 ? 10.941 -6.418 -3.763 1.00 88.44 93 ALA A O 1
ATOM 667 N N . VAL A 1 94 ? 12.072 -5.010 -5.092 1.00 89.62 94 VAL A N 1
ATOM 668 C CA . VAL A 1 94 ? 11.198 -3.853 -4.838 1.00 89.62 94 VAL A CA 1
ATOM 669 C C . VAL A 1 94 ? 9.752 -4.153 -5.231 1.00 89.62 94 VAL A C 1
ATOM 671 O O . VAL A 1 94 ? 8.831 -3.802 -4.498 1.00 89.62 94 VAL A O 1
ATOM 674 N N . PHE A 1 95 ? 9.536 -4.851 -6.347 1.00 90.81 95 PHE A N 1
ATOM 675 C CA . PHE A 1 95 ? 8.194 -5.197 -6.817 1.00 90.81 95 PHE A CA 1
ATOM 676 C C . PHE A 1 95 ? 7.532 -6.262 -5.943 1.00 90.81 95 PHE A C 1
ATOM 678 O O . PHE A 1 95 ? 6.325 -6.201 -5.731 1.00 90.81 95 PHE A O 1
ATOM 685 N N . ALA A 1 96 ? 8.309 -7.194 -5.384 1.00 92.81 96 ALA A N 1
ATOM 686 C CA . ALA A 1 96 ? 7.797 -8.147 -4.402 1.00 92.81 96 ALA A CA 1
ATOM 687 C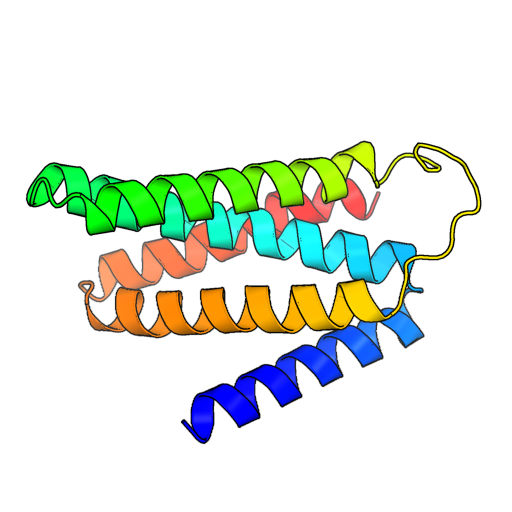 C . ALA A 1 96 ? 7.362 -7.429 -3.111 1.00 92.81 96 ALA A C 1
ATOM 689 O O . ALA A 1 96 ? 6.261 -7.667 -2.613 1.00 92.81 96 ALA A O 1
ATOM 690 N N . CYS A 1 97 ? 8.174 -6.488 -2.617 1.00 92.69 97 CYS A N 1
ATOM 691 C CA . CYS A 1 97 ? 7.820 -5.663 -1.461 1.00 92.69 97 CYS A CA 1
ATOM 692 C C . CYS A 1 97 ? 6.574 -4.805 -1.728 1.00 92.69 97 CYS A C 1
ATOM 694 O O . CYS A 1 97 ? 5.657 -4.790 -0.908 1.00 92.69 97 CYS A O 1
ATOM 696 N N . LEU A 1 98 ? 6.497 -4.143 -2.889 1.00 93.19 98 LEU A N 1
ATOM 697 C CA . LEU A 1 98 ? 5.315 -3.380 -3.303 1.00 93.19 98 LEU A CA 1
ATOM 698 C C . LEU A 1 98 ? 4.072 -4.269 -3.408 1.00 93.19 98 LEU A C 1
ATOM 700 O O . LEU A 1 98 ? 3.006 -3.855 -2.961 1.00 93.19 98 LEU A O 1
ATOM 704 N N . ALA A 1 99 ? 4.196 -5.492 -3.933 1.00 95.56 99 ALA A N 1
ATOM 705 C CA . ALA A 1 99 ? 3.078 -6.427 -4.015 1.00 95.56 99 ALA A CA 1
ATOM 706 C C . ALA A 1 99 ? 2.521 -6.775 -2.630 1.00 95.56 99 ALA A C 1
ATOM 708 O O . ALA A 1 99 ? 1.304 -6.755 -2.429 1.00 95.56 99 ALA A O 1
ATOM 709 N N . LEU A 1 100 ? 3.403 -7.045 -1.663 1.00 95.25 100 LEU A N 1
ATOM 710 C CA . LEU A 1 100 ? 3.012 -7.317 -0.280 1.00 95.25 100 LEU A CA 1
ATOM 711 C C . LEU A 1 100 ? 2.360 -6.094 0.376 1.00 95.25 100 LEU A C 1
ATOM 713 O O . LEU A 1 100 ? 1.302 -6.230 0.989 1.00 95.25 100 LEU A O 1
ATOM 717 N N . TYR A 1 101 ? 2.939 -4.903 0.206 1.00 94.62 101 TYR A N 1
ATOM 718 C CA . TYR A 1 101 ? 2.401 -3.661 0.772 1.00 94.62 101 TYR A CA 1
ATOM 719 C C . TYR A 1 101 ? 1.027 -3.306 0.203 1.00 94.62 101 TYR A C 1
ATOM 721 O O . TYR A 1 101 ? 0.096 -3.040 0.965 1.00 94.62 101 TYR A O 1
ATOM 729 N N . LEU A 1 102 ? 0.876 -3.356 -1.121 1.00 94.94 102 LEU A N 1
ATOM 730 C CA . LEU A 1 102 ? -0.398 -3.104 -1.791 1.00 94.94 102 LEU A CA 1
ATOM 731 C C . LEU A 1 102 ? -1.443 -4.139 -1.380 1.00 94.94 102 LEU A C 1
ATOM 733 O O . LEU A 1 102 ? -2.575 -3.773 -1.077 1.00 94.94 102 LEU A O 1
ATOM 737 N N . THR A 1 103 ? -1.068 -5.415 -1.284 1.00 96.06 103 THR A N 1
ATOM 738 C CA . THR A 1 103 ? -1.982 -6.454 -0.793 1.00 96.06 103 THR A CA 1
ATOM 739 C C . THR A 1 103 ? -2.418 -6.178 0.642 1.00 96.06 103 THR A C 1
ATOM 741 O O . THR A 1 103 ? -3.612 -6.219 0.940 1.00 96.06 103 THR A O 1
ATOM 744 N N . GLY A 1 104 ? -1.475 -5.841 1.525 1.00 95.19 104 GLY A N 1
ATOM 745 C CA . GLY A 1 104 ? -1.764 -5.459 2.903 1.00 95.19 104 GLY A CA 1
ATOM 746 C C . GLY A 1 104 ? -2.723 -4.273 2.978 1.00 95.19 104 GLY A C 1
ATOM 747 O O . GLY A 1 104 ? -3.697 -4.326 3.731 1.00 95.19 104 GLY A O 1
ATOM 748 N N . ALA A 1 105 ? -2.509 -3.242 2.159 1.00 95.50 105 ALA A N 1
ATOM 749 C CA . ALA A 1 105 ? -3.412 -2.103 2.076 1.00 95.50 105 ALA A CA 1
ATOM 750 C C . ALA A 1 105 ? -4.810 -2.517 1.598 1.00 95.50 105 ALA A C 1
ATOM 752 O O . ALA A 1 105 ? -5.796 -2.213 2.264 1.00 95.50 105 ALA A O 1
ATOM 753 N N . LEU A 1 106 ? -4.917 -3.274 0.504 1.00 93.94 106 LEU A N 1
ATOM 754 C CA . LEU A 1 106 ? -6.203 -3.741 -0.025 1.00 93.94 106 LEU A CA 1
ATOM 755 C C . LEU A 1 106 ? -6.989 -4.575 0.999 1.00 93.94 106 LEU A C 1
ATOM 757 O O . LEU A 1 106 ? -8.205 -4.414 1.117 1.00 93.94 106 LEU A O 1
ATOM 761 N N . LEU A 1 107 ? -6.308 -5.418 1.779 1.00 94.44 107 LEU A N 1
ATOM 762 C CA . LEU A 1 107 ? -6.932 -6.173 2.868 1.00 94.44 107 LEU A CA 1
ATOM 763 C C . LEU A 1 107 ? -7.428 -5.256 3.996 1.00 94.44 107 LEU A C 1
ATOM 765 O O . LEU A 1 107 ? -8.542 -5.452 4.482 1.00 94.44 107 LEU A O 1
ATOM 769 N N . HIS A 1 108 ? -6.666 -4.224 4.372 1.00 94.44 108 HIS A N 1
ATOM 770 C CA . HIS A 1 108 ? -7.138 -3.219 5.332 1.00 94.44 108 HIS A CA 1
ATOM 771 C C . HIS A 1 108 ? -8.377 -2.492 4.812 1.00 94.44 108 HIS A C 1
ATOM 773 O O . HIS A 1 108 ? -9.363 -2.379 5.535 1.00 94.44 108 HIS A O 1
ATOM 779 N N . PHE A 1 109 ? -8.380 -2.062 3.549 1.00 91.94 109 PHE A N 1
ATOM 780 C CA . PHE A 1 109 ? -9.548 -1.424 2.940 1.00 91.94 109 PHE A CA 1
ATOM 781 C C . PHE A 1 109 ? -10.763 -2.347 2.899 1.00 91.94 109 PHE A C 1
ATOM 783 O O . PHE A 1 109 ? -11.876 -1.877 3.121 1.00 91.94 109 PHE A O 1
ATOM 790 N N . ALA A 1 110 ? -10.577 -3.648 2.662 1.00 90.94 110 ALA A N 1
ATOM 791 C CA . ALA A 1 110 ? -11.674 -4.608 2.716 1.00 90.94 110 ALA A CA 1
ATOM 792 C C . ALA A 1 110 ? -12.341 -4.624 4.105 1.00 90.94 110 ALA A C 1
ATOM 794 O O . ALA A 1 110 ? -13.568 -4.540 4.176 1.00 90.94 110 ALA A O 1
ATOM 795 N N . VAL A 1 111 ? -11.543 -4.644 5.181 1.00 92.00 111 VAL A N 1
ATOM 796 C CA . VAL A 1 111 ? -12.025 -4.646 6.578 1.00 92.00 111 VAL A CA 1
ATOM 797 C C . VAL A 1 111 ? -12.610 -3.292 6.997 1.00 92.00 111 VAL A C 1
ATOM 799 O O . VAL A 1 111 ? -13.671 -3.234 7.624 1.00 92.00 111 VAL A O 1
ATOM 802 N N . ILE A 1 112 ? -11.957 -2.186 6.633 1.00 89.94 112 ILE A N 1
ATOM 803 C CA . ILE A 1 112 ? -12.439 -0.830 6.933 1.00 89.94 112 ILE A CA 1
ATOM 804 C C . ILE A 1 112 ? -13.784 -0.606 6.238 1.00 89.94 112 ILE A C 1
ATOM 806 O O . ILE A 1 112 ? -14.745 -0.172 6.868 1.00 89.94 112 ILE A O 1
ATOM 810 N N . ARG A 1 113 ? -13.892 -0.981 4.958 1.00 88.62 113 ARG A N 1
ATOM 811 C CA . ARG A 1 113 ? -15.131 -0.852 4.185 1.00 88.62 113 ARG A CA 1
ATOM 812 C C . ARG A 1 113 ? -16.272 -1.672 4.780 1.00 88.62 113 ARG A C 1
ATOM 814 O O . ARG A 1 113 ? -17.388 -1.172 4.807 1.00 88.62 113 ARG A O 1
ATOM 821 N N . SER A 1 114 ? -16.014 -2.894 5.252 1.00 88.12 114 SER A N 1
ATOM 822 C CA . SER A 1 114 ? -17.052 -3.700 5.914 1.00 88.12 114 SER A CA 1
ATOM 823 C C . SER A 1 114 ? -17.482 -3.140 7.272 1.00 88.12 114 SER A C 1
ATOM 825 O O . SER A 1 114 ? -18.552 -3.492 7.750 1.00 88.12 114 SER A O 1
ATOM 827 N N . SER A 1 115 ? -16.662 -2.282 7.886 1.00 87.12 115 SER A N 1
ATOM 828 C CA . SER A 1 115 ? -16.918 -1.704 9.212 1.00 87.12 115 SER A CA 1
ATOM 829 C C . SER A 1 115 ? -17.584 -0.323 9.166 1.00 87.12 115 SER A C 1
ATOM 831 O O . SER A 1 115 ? -18.093 0.140 10.184 1.00 87.12 115 SER A O 1
ATOM 833 N N . LEU A 1 116 ? -17.564 0.359 8.016 1.00 84.50 116 LEU A N 1
ATOM 834 C CA . LEU A 1 116 ? -18.104 1.711 7.861 1.00 84.50 116 LEU A CA 1
ATOM 835 C C . LEU A 1 116 ? -19.540 1.703 7.310 1.00 84.50 116 LEU A C 1
ATOM 837 O O . LEU A 1 116 ? -19.867 0.882 6.450 1.00 84.50 116 LEU A O 1
ATOM 841 N N . PRO A 1 117 ? -20.382 2.682 7.696 1.00 86.31 117 PRO A N 1
ATOM 842 C CA . PRO A 1 117 ? -21.640 2.945 7.004 1.00 86.31 117 PRO A CA 1
ATOM 843 C C . PRO A 1 117 ? -21.408 3.186 5.504 1.00 86.31 117 PRO A C 1
ATOM 845 O O . PRO A 1 117 ? -20.410 3.795 5.109 1.00 86.31 117 PRO A O 1
ATOM 848 N N . SER A 1 118 ? -22.353 2.774 4.655 1.00 80.94 118 SER A N 1
ATOM 849 C CA . SER A 1 118 ? -22.213 2.788 3.186 1.00 80.94 118 SER A CA 1
ATOM 850 C C . SER A 1 118 ? -21.840 4.158 2.588 1.00 80.94 118 SER A C 1
ATOM 852 O O . SER A 1 118 ? -21.141 4.227 1.575 1.00 80.94 118 SER A O 1
ATOM 854 N N . GLY A 1 119 ? -22.262 5.265 3.210 1.00 78.88 119 GLY A N 1
ATOM 855 C CA . GLY A 1 119 ? -21.853 6.625 2.837 1.00 78.88 119 GLY A CA 1
ATOM 856 C C . GLY A 1 119 ? -20.368 6.904 3.097 1.00 78.88 119 GLY A C 1
ATOM 857 O O . GLY A 1 119 ? -19.646 7.291 2.179 1.00 78.88 119 GLY A O 1
ATOM 858 N N . ALA A 1 120 ? -19.896 6.635 4.316 1.00 78.56 120 ALA A N 1
ATOM 859 C CA . ALA A 1 120 ? -18.498 6.825 4.709 1.00 78.56 120 ALA A CA 1
ATOM 860 C C . ALA A 1 120 ? -17.553 5.881 3.945 1.00 78.56 120 ALA A C 1
ATOM 862 O O . ALA A 1 120 ? -16.488 6.296 3.491 1.00 78.56 120 ALA A O 1
ATOM 863 N N . ALA A 1 121 ? -17.983 4.636 3.719 1.00 79.25 121 ALA A N 1
ATOM 864 C CA . ALA A 1 121 ? -17.261 3.658 2.913 1.00 79.25 121 ALA A CA 1
ATOM 865 C C . ALA A 1 121 ? -17.027 4.144 1.470 1.00 79.25 121 ALA A C 1
ATOM 867 O O . ALA A 1 121 ? -15.916 4.032 0.949 1.00 79.25 121 ALA A O 1
ATOM 868 N N . ARG A 1 122 ? -18.052 4.724 0.827 1.00 79.56 122 ARG A N 1
ATOM 869 C CA . ARG A 1 122 ? -17.921 5.315 -0.516 1.00 79.56 122 ARG A CA 1
ATOM 870 C C . ARG A 1 122 ? -16.997 6.529 -0.512 1.00 79.56 122 ARG A C 1
ATOM 872 O O . ARG A 1 122 ? -16.147 6.622 -1.392 1.00 79.56 122 ARG A O 1
ATOM 879 N N . GLY A 1 123 ? -17.126 7.417 0.476 1.00 81.44 123 GLY A N 1
ATOM 880 C CA . GLY A 1 123 ? -16.253 8.586 0.616 1.00 81.44 123 GLY A CA 1
ATOM 881 C C . GLY A 1 123 ? -14.775 8.207 0.735 1.00 81.44 123 GLY A C 1
ATOM 882 O O . GLY A 1 123 ? -13.935 8.797 0.062 1.00 81.44 123 GLY A O 1
ATOM 883 N N . LEU A 1 124 ? -14.461 7.164 1.507 1.00 82.88 124 LEU A N 1
ATOM 884 C CA . LEU A 1 124 ? -13.099 6.651 1.656 1.00 82.88 124 LEU A CA 1
ATOM 885 C C . LEU A 1 124 ? -12.533 6.095 0.337 1.00 82.88 124 LEU A C 1
ATOM 887 O O . LEU A 1 124 ? -11.404 6.416 -0.037 1.00 82.88 124 LEU A O 1
ATOM 891 N N . VAL A 1 125 ? -13.308 5.279 -0.385 1.00 81.50 125 VAL A N 1
ATOM 892 C CA . VAL A 1 125 ? -12.876 4.693 -1.668 1.00 81.50 125 VAL A CA 1
ATOM 893 C C . VAL A 1 125 ? -12.665 5.778 -2.724 1.00 81.50 1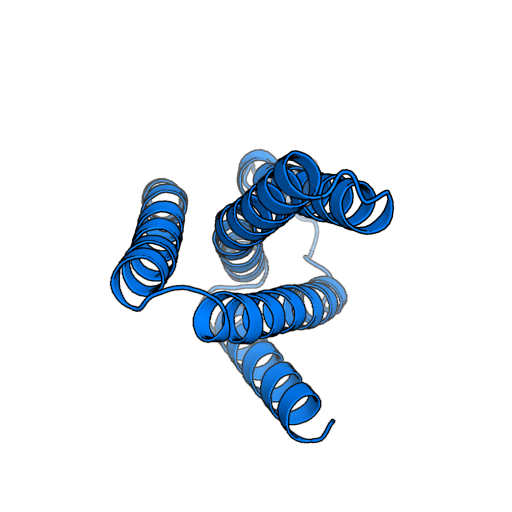25 VAL A C 1
ATOM 895 O O . VAL A 1 125 ? -11.615 5.822 -3.361 1.00 81.50 125 VAL A O 1
ATOM 898 N N . TRP A 1 126 ? -13.623 6.691 -2.890 1.00 77.94 126 TRP A N 1
ATOM 899 C CA . TRP A 1 126 ? -13.503 7.759 -3.883 1.00 77.94 126 TRP A CA 1
ATOM 900 C C . TRP A 1 126 ? -12.436 8.784 -3.512 1.00 77.94 126 TRP A C 1
ATOM 902 O O . TRP A 1 126 ? -11.686 9.213 -4.383 1.00 77.94 126 TRP A O 1
ATOM 912 N N . GLY A 1 127 ? -12.308 9.129 -2.229 1.00 80.12 127 GLY A N 1
ATOM 913 C CA . GLY A 1 127 ? -11.268 10.036 -1.748 1.00 80.12 127 GLY A CA 1
ATOM 914 C C . GLY A 1 127 ? -9.862 9.482 -1.979 1.00 80.12 127 GLY A C 1
ATOM 915 O O . GLY A 1 127 ? -8.978 10.204 -2.431 1.00 80.12 127 GLY A O 1
ATOM 916 N N . THR A 1 128 ? -9.658 8.183 -1.750 1.00 82.06 128 THR A N 1
ATOM 917 C CA . THR A 1 128 ? -8.358 7.529 -1.986 1.00 82.06 128 THR A CA 1
ATOM 918 C C . THR A 1 128 ? -8.052 7.350 -3.467 1.00 82.06 128 THR A C 1
ATOM 920 O O . THR A 1 128 ? -6.916 7.586 -3.880 1.00 82.06 128 THR A O 1
ATOM 923 N N . ALA A 1 129 ? -9.053 7.029 -4.289 1.00 79.75 129 ALA A N 1
ATOM 924 C CA . ALA A 1 129 ? -8.907 7.000 -5.742 1.00 79.75 129 ALA A CA 1
ATOM 925 C C . ALA A 1 129 ? -8.569 8.390 -6.311 1.00 79.75 129 ALA A C 1
ATOM 927 O O . ALA A 1 129 ? -7.626 8.522 -7.091 1.00 79.75 129 ALA A O 1
ATOM 928 N N . ALA A 1 130 ? -9.276 9.436 -5.872 1.00 79.56 130 ALA A N 1
ATOM 929 C CA . ALA A 1 130 ? -9.024 10.815 -6.282 1.00 79.56 130 ALA A CA 1
ATOM 930 C C . ALA A 1 130 ? -7.633 11.294 -5.844 1.00 79.56 130 ALA A C 1
ATOM 932 O O . ALA A 1 130 ? -6.907 11.874 -6.647 1.00 79.56 130 ALA A O 1
ATOM 933 N N . ALA A 1 131 ? -7.221 10.994 -4.608 1.00 78.38 131 ALA A N 1
ATOM 934 C CA . ALA A 1 131 ? -5.877 11.305 -4.129 1.00 78.38 131 ALA A CA 1
ATOM 935 C C . ALA A 1 131 ? -4.799 10.561 -4.937 1.00 78.38 131 ALA A C 1
ATOM 937 O O . ALA A 1 131 ? -3.784 11.150 -5.294 1.00 78.38 131 ALA A O 1
ATOM 938 N N . THR A 1 132 ? -5.038 9.298 -5.298 1.00 81.25 132 THR A N 1
ATOM 939 C CA . THR A 1 132 ? -4.135 8.529 -6.170 1.00 81.25 132 THR A CA 1
ATOM 940 C C . THR A 1 132 ? -4.003 9.169 -7.545 1.00 81.25 132 THR A C 1
ATOM 942 O O . THR A 1 132 ? -2.887 9.394 -8.010 1.00 81.25 132 THR A O 1
ATOM 945 N N . ALA A 1 133 ? -5.124 9.533 -8.172 1.00 78.06 133 ALA A N 1
ATOM 946 C CA . ALA A 1 133 ? -5.120 10.233 -9.451 1.00 78.06 133 ALA A CA 1
ATOM 947 C C . ALA A 1 133 ? -4.385 11.582 -9.357 1.00 78.06 133 ALA A C 1
ATOM 949 O O . ALA A 1 133 ? -3.547 11.882 -10.203 1.00 78.06 133 ALA A O 1
ATOM 950 N N . ALA A 1 134 ? -4.624 12.359 -8.298 1.00 76.00 134 ALA A N 1
ATOM 951 C CA . ALA A 1 134 ? -3.987 13.658 -8.089 1.00 76.00 134 ALA A CA 1
ATOM 952 C C . ALA A 1 134 ? -2.460 13.568 -7.930 1.00 76.00 134 ALA A C 1
ATOM 954 O O . ALA A 1 134 ? -1.753 14.482 -8.349 1.00 76.00 134 ALA A O 1
ATOM 955 N N . VAL A 1 135 ? -1.933 12.479 -7.357 1.00 71.56 135 VAL A N 1
ATOM 956 C CA . VAL A 1 135 ? -0.478 12.268 -7.257 1.00 71.56 135 VAL A CA 1
ATOM 957 C C . VAL A 1 135 ? 0.096 11.633 -8.534 1.00 71.56 135 VAL A C 1
ATOM 959 O O . VAL A 1 135 ? 1.246 11.912 -8.868 1.00 71.56 135 VAL A O 1
ATOM 962 N N . LEU A 1 136 ? -0.681 10.840 -9.285 1.00 71.31 136 LEU A N 1
ATOM 9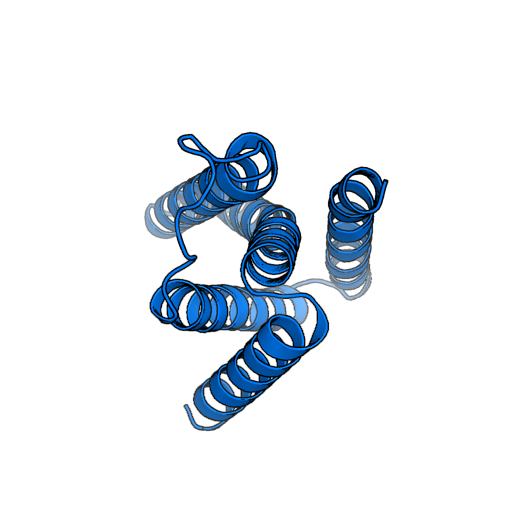63 C CA . LEU A 1 136 ? -0.259 10.246 -10.565 1.00 71.31 136 LEU A CA 1
ATOM 964 C C . LEU A 1 136 ? -0.182 11.263 -11.711 1.00 71.31 136 LEU A C 1
ATOM 966 O O . LEU A 1 136 ? 0.775 11.230 -12.478 1.00 71.31 136 LEU A O 1
ATOM 970 N N . VAL A 1 137 ? -1.160 12.165 -11.838 1.00 69.69 137 VAL A N 1
ATOM 971 C CA . VAL A 1 137 ? -1.270 13.103 -12.976 1.00 69.69 137 VAL A CA 1
ATOM 972 C C . VAL A 1 137 ? -0.012 13.966 -13.186 1.00 69.69 137 VAL A C 1
ATOM 974 O O . VAL A 1 137 ? 0.435 14.070 -14.328 1.00 69.69 137 VAL A O 1
ATOM 977 N N . PRO A 1 138 ? 0.614 14.551 -12.146 1.00 66.38 138 PRO A N 1
ATOM 978 C CA . PRO A 1 138 ? 1.850 15.318 -12.302 1.00 66.38 138 PRO A CA 1
ATOM 979 C C . PRO A 1 138 ? 3.063 14.485 -12.731 1.00 66.38 138 PRO A C 1
ATOM 981 O O . PRO A 1 138 ? 4.053 15.062 -13.155 1.00 66.38 138 PRO A O 1
ATOM 984 N N . LEU A 1 139 ? 3.014 13.156 -12.588 1.00 59.97 139 LEU A N 1
ATOM 985 C CA . LEU A 1 139 ? 4.115 12.246 -12.926 1.00 59.97 139 LEU A CA 1
ATOM 986 C C . LEU A 1 139 ? 4.023 11.695 -14.358 1.00 59.97 139 LEU A C 1
ATOM 988 O O . LEU A 1 139 ? 4.931 10.986 -14.785 1.00 59.97 139 LEU A O 1
ATOM 992 N N . LEU A 1 140 ? 2.924 11.979 -15.066 1.00 60.16 140 LEU A N 1
ATOM 993 C CA . LEU A 1 140 ? 2.704 11.631 -16.476 1.00 60.16 140 LEU A CA 1
ATOM 994 C C . LEU A 1 140 ? 3.060 12.780 -17.438 1.00 60.16 140 LEU A C 1
ATOM 996 O O . LEU A 1 140 ? 2.896 12.624 -18.646 1.00 60.16 140 LEU A O 1
ATOM 1000 N N . ARG A 1 141 ? 3.481 13.930 -16.905 1.00 55.06 141 ARG A N 1
ATOM 1001 C CA . ARG A 1 141 ? 3.958 15.099 -17.653 1.00 55.06 141 ARG A CA 1
ATOM 1002 C C . ARG A 1 141 ? 5.476 15.161 -17.586 1.00 55.06 141 ARG A C 1
ATOM 1004 O O . ARG A 1 141 ? 6.061 15.626 -18.582 1.00 55.06 141 ARG A O 1
#

Foldseek 3Di:
DVVLVVQLVVQLVVLVVLCVPVNPLVSLLLLLLLLQLLLQLQLVVLVVVCVVPVDVVSPVSNVVSNVSNVVSVCCNPQVLPCHVDNPDHDDSVSSSVSSNSVSVSVVSLVVVLVVDDVVVNVCSVVVSVVSSCVSVVVSVD

Radius of gyration: 15.78 Å; chains: 1; bounding box: 45×34×43 Å

Secondary structure (DSSP, 8-state):
-HHHHHHHHHHHHHHHHHHHHH-HHHHHHHHHHHHHHHHHHHHHHHHHHHHHH--HHHHHHHHHHHHHHHHHHHHHHTTTSS-SSTTPPPPHHHHHHHHHHHHHHHHHHHHHHHHS-HHHHHHHHHHHHHHHHHHHGGG--

Organism: NCBI:txid2486419

Sequence (141 aa):
MKQALCLTAGVAVLLWVSRVGLGPGAAARAGYTAMTPLAAAIAATFLWLWRERATPLALGMAFSWAGAAGLCLWWARVGAAPGPLPGQAVPPAVFACLALYLTGALLHFAVIRSSLPSGAARGLVWGTAAATAAVLVPLLR